Protein AF-A0A0N8KQG4-F1 (afdb_monomer)

Organism: NCBI:txid1392998

Structure (mmCIF, N/CA/C/O backbone):
data_AF-A0A0N8KQG4-F1
#
_entry.id   AF-A0A0N8KQG4-F1
#
loop_
_atom_site.group_PDB
_atom_site.id
_atom_site.type_symbol
_atom_site.label_atom_id
_atom_site.label_alt_id
_atom_site.label_comp_id
_atom_site.label_asym_id
_atom_site.label_entity_id
_atom_site.label_seq_id
_atom_site.pdbx_PDB_ins_code
_atom_site.Cartn_x
_atom_site.Cartn_y
_atom_site.Cartn_z
_atom_site.occupancy
_atom_site.B_iso_or_equiv
_atom_site.auth_seq_id
_atom_site.auth_comp_id
_atom_site.auth_asym_id
_atom_site.auth_atom_id
_atom_site.pdbx_PDB_model_num
ATOM 1 N N . MET A 1 1 ? -20.363 3.056 -16.229 1.00 32.56 1 MET A N 1
ATOM 2 C CA . MET A 1 1 ? -19.566 2.960 -14.991 1.00 32.56 1 MET A CA 1
ATOM 3 C C . MET A 1 1 ? -18.384 2.077 -15.332 1.00 32.56 1 MET A C 1
ATOM 5 O O . MET A 1 1 ? -18.621 0.945 -15.723 1.00 32.56 1 MET A O 1
ATOM 9 N N . GLN A 1 2 ? -17.164 2.621 -15.357 1.00 38.84 2 GLN A N 1
ATOM 10 C CA . GLN A 1 2 ? -15.963 1.790 -15.483 1.00 38.84 2 GLN A CA 1
ATOM 11 C C . GLN A 1 2 ? -15.865 0.965 -14.198 1.00 38.84 2 GLN A C 1
ATOM 13 O O . GLN A 1 2 ? -16.026 1.534 -13.117 1.00 38.84 2 GLN A O 1
ATOM 18 N N . ASP A 1 3 ? -15.701 -0.354 -14.315 1.00 45.41 3 ASP A N 1
ATOM 19 C CA . ASP A 1 3 ? -15.495 -1.233 -13.162 1.00 45.41 3 ASP A CA 1
ATOM 20 C C . ASP A 1 3 ? -14.372 -0.642 -12.304 1.00 45.41 3 ASP A C 1
ATOM 22 O O . ASP A 1 3 ? -13.261 -0.441 -12.791 1.00 45.41 3 ASP A O 1
ATOM 26 N N . GLY A 1 4 ? -14.674 -0.292 -11.051 1.00 52.97 4 GLY A N 1
ATOM 27 C CA . GLY A 1 4 ? -13.767 0.383 -10.113 1.00 52.97 4 GLY A CA 1
ATOM 28 C C . GLY A 1 4 ? -12.629 -0.511 -9.610 1.00 52.97 4 GLY A C 1
ATOM 29 O O . GLY A 1 4 ? -12.347 -0.545 -8.415 1.00 52.97 4 GLY A O 1
ATOM 30 N N . SER A 1 5 ? -12.013 -1.279 -10.504 1.00 56.34 5 SER A N 1
ATOM 31 C CA . SER A 1 5 ? -10.978 -2.269 -10.231 1.00 56.34 5 SER A CA 1
ATOM 32 C C . SER A 1 5 ? -9.906 -2.239 -11.309 1.00 56.34 5 SER A C 1
ATOM 34 O O . SER A 1 5 ? -10.218 -2.051 -12.484 1.00 56.34 5 SER A O 1
ATOM 36 N N . LEU A 1 6 ? -8.653 -2.488 -10.926 1.00 58.81 6 LEU A N 1
ATOM 37 C CA . LEU A 1 6 ? -7.559 -2.657 -11.877 1.00 58.81 6 LEU A CA 1
ATOM 38 C C . LEU A 1 6 ? -7.544 -4.111 -12.394 1.00 58.81 6 LEU A C 1
ATOM 40 O O . LEU A 1 6 ? -7.312 -5.019 -11.595 1.00 58.81 6 LEU A O 1
ATOM 44 N N . PRO A 1 7 ? -7.760 -4.380 -13.694 1.00 55.94 7 PRO A N 1
ATOM 45 C CA . PRO A 1 7 ? -7.739 -5.746 -14.213 1.00 55.94 7 PRO A CA 1
ATOM 46 C C . PRO A 1 7 ? -6.385 -6.423 -13.952 1.00 55.94 7 PRO A C 1
ATOM 48 O O . PRO A 1 7 ? -5.335 -5.906 -14.337 1.00 55.94 7 PRO A O 1
ATOM 51 N N . GLY A 1 8 ? -6.406 -7.585 -13.293 1.00 59.25 8 GLY A N 1
ATOM 52 C CA . GLY A 1 8 ? -5.201 -8.334 -12.909 1.00 59.25 8 GLY A CA 1
ATOM 53 C C . GLY A 1 8 ? -4.714 -8.101 -11.473 1.00 59.25 8 GLY A C 1
ATOM 54 O O . GLY A 1 8 ? -3.778 -8.777 -11.055 1.00 59.25 8 GLY A O 1
ATOM 55 N N . LEU A 1 9 ? -5.354 -7.208 -10.709 1.00 64.25 9 LEU A N 1
ATOM 56 C CA . LEU A 1 9 ? -5.218 -7.117 -9.253 1.00 64.25 9 LEU A CA 1
ATOM 57 C C . LEU A 1 9 ? -6.616 -7.156 -8.620 1.00 64.25 9 LEU A C 1
ATOM 59 O O . LEU A 1 9 ? -7.520 -6.461 -9.080 1.00 64.25 9 LEU A O 1
ATOM 63 N N . ASP A 1 10 ? -6.803 -7.924 -7.543 1.00 81.44 10 ASP A N 1
ATOM 64 C CA . ASP A 1 10 ? -8.083 -8.014 -6.818 1.00 81.44 10 ASP A CA 1
ATOM 65 C C . ASP A 1 10 ? -8.332 -6.775 -5.941 1.00 81.44 10 ASP A C 1
ATOM 67 O O . ASP A 1 10 ? -8.550 -6.860 -4.732 1.00 81.44 10 ASP A O 1
ATOM 71 N N . LEU A 1 11 ? -8.279 -5.597 -6.565 1.00 77.06 11 LEU A N 1
ATOM 72 C CA . LEU A 1 11 ? -8.423 -4.295 -5.933 1.00 77.06 11 LEU A CA 1
ATOM 73 C C . LEU A 1 11 ? -9.788 -3.683 -6.231 1.00 77.06 11 LEU A C 1
ATOM 75 O O . LEU A 1 11 ? -10.323 -3.786 -7.334 1.00 77.06 11 LEU A O 1
ATOM 79 N N . GLU A 1 12 ? -10.325 -3.005 -5.230 1.00 82.44 12 GLU A N 1
ATOM 80 C CA . GLU A 1 12 ? -11.459 -2.098 -5.327 1.00 82.44 12 GLU A CA 1
ATOM 81 C C . GLU A 1 12 ? -10.955 -0.690 -4.996 1.00 82.44 12 GLU A C 1
ATOM 83 O O . GLU A 1 12 ? -10.446 -0.454 -3.898 1.00 82.44 12 GLU A O 1
ATOM 88 N N . PHE A 1 13 ? -11.025 0.234 -5.957 1.00 74.44 13 PHE A N 1
ATOM 89 C CA . PHE A 1 13 ? -10.528 1.593 -5.762 1.00 74.44 13 PHE A CA 1
ATOM 90 C C . PHE A 1 13 ? -11.399 2.360 -4.775 1.00 74.44 13 PHE A C 1
ATOM 92 O O . PHE A 1 13 ? -12.620 2.430 -4.915 1.00 74.44 13 PHE A O 1
ATOM 99 N N . LEU A 1 14 ? -10.750 3.002 -3.809 1.00 74.12 14 LEU A N 1
ATOM 100 C CA . LEU A 1 14 ? -11.412 3.878 -2.857 1.00 74.12 14 LEU A CA 1
ATOM 101 C C . LEU A 1 14 ? -11.401 5.281 -3.484 1.00 74.12 14 LEU A C 1
ATOM 103 O O . LEU A 1 14 ? -10.407 6.000 -3.411 1.00 74.12 14 LEU A O 1
ATOM 107 N N . TYR A 1 15 ? -12.463 5.615 -4.229 1.00 55.97 15 TYR A N 1
ATOM 108 C CA . TYR A 1 15 ? -12.533 6.854 -5.013 1.00 55.97 15 TYR A CA 1
ATOM 109 C C . TYR A 1 15 ? -12.593 8.099 -4.111 1.00 55.97 15 TYR A C 1
ATOM 111 O O . TYR A 1 15 ? -13.424 8.180 -3.210 1.00 55.97 15 TYR A O 1
ATOM 119 N N . TYR A 1 16 ? -11.734 9.063 -4.458 1.00 44.34 16 TYR A N 1
ATOM 120 C CA . TYR A 1 16 ? -11.491 10.384 -3.875 1.00 44.34 16 TYR A CA 1
ATOM 121 C C . TYR A 1 16 ? -11.178 10.436 -2.387 1.00 44.34 16 TYR A C 1
ATOM 123 O O . TYR A 1 16 ? -11.975 10.094 -1.521 1.00 44.34 16 TYR A O 1
ATOM 131 N N . GLU A 1 17 ? -10.015 11.043 -2.151 1.00 41.47 17 GLU A N 1
ATOM 132 C CA . GLU A 1 17 ? -9.497 11.401 -0.852 1.00 41.47 17 GLU A CA 1
ATOM 133 C C . GLU A 1 17 ? -8.966 10.169 -0.107 1.00 41.47 17 GLU A C 1
ATOM 135 O O . GLU A 1 17 ? -9.695 9.417 0.539 1.00 41.47 17 GLU A O 1
ATOM 140 N N . THR A 1 18 ? -7.631 10.092 0.009 1.00 42.41 18 THR A N 1
ATOM 141 C CA . THR A 1 18 ? -7.057 9.748 1.325 1.00 42.41 18 THR A CA 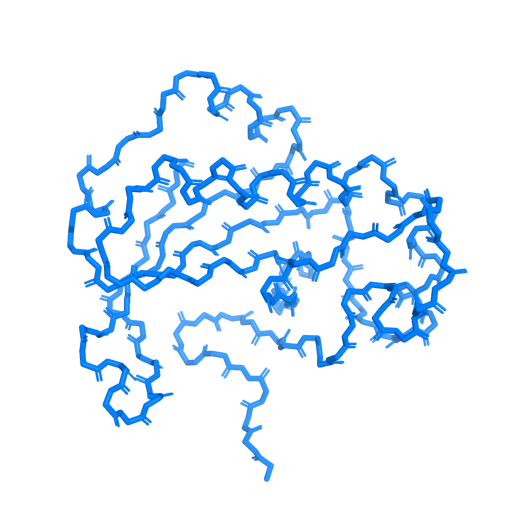1
ATOM 142 C C . THR A 1 18 ? -7.908 10.417 2.399 1.00 42.41 18 THR A C 1
ATOM 144 O O . THR A 1 18 ? -8.466 11.458 2.085 1.00 42.41 18 THR A O 1
ATOM 147 N N . PRO A 1 19 ? -8.056 9.914 3.630 1.00 41.66 19 PRO A N 1
ATOM 148 C CA . PRO A 1 19 ? -8.990 10.469 4.627 1.00 41.66 19 PRO A CA 1
ATOM 149 C C . PRO A 1 19 ? -8.921 11.993 4.985 1.00 41.66 19 PRO A C 1
ATOM 151 O O . PRO A 1 19 ? -9.351 12.378 6.067 1.00 41.66 19 PRO A O 1
ATOM 154 N N . VAL A 1 20 ? -8.394 12.874 4.129 1.00 40.75 20 VAL A N 1
ATOM 155 C CA . VAL A 1 20 ? -8.157 14.310 4.210 1.00 40.75 20 VAL A CA 1
ATOM 156 C C . VAL A 1 20 ? -8.416 15.095 2.894 1.00 40.75 20 VAL A C 1
ATOM 158 O O . VAL A 1 20 ? -8.198 16.305 2.860 1.00 40.75 20 VAL A O 1
ATOM 161 N N . GLY A 1 21 ? -8.827 14.471 1.793 1.00 28.97 21 GLY A N 1
ATOM 162 C CA . GLY A 1 21 ? -8.772 15.084 0.456 1.00 28.97 21 GLY A CA 1
ATOM 163 C C . GLY A 1 21 ? -9.776 16.200 0.100 1.00 28.97 21 GLY A C 1
ATOM 164 O O . GLY A 1 21 ? -9.839 16.561 -1.060 1.00 28.97 21 GLY A O 1
ATOM 165 N N . MET A 1 22 ? -10.512 16.803 1.033 1.00 27.61 22 MET A N 1
ATOM 166 C CA . MET A 1 22 ? -11.157 18.113 0.838 1.00 27.61 22 MET A CA 1
ATOM 167 C C . MET A 1 22 ? -10.929 19.031 2.035 1.00 27.61 22 MET A C 1
ATOM 169 O O . MET A 1 22 ? -11.766 19.858 2.392 1.00 27.61 22 MET A O 1
ATOM 173 N N . VAL A 1 23 ? -9.748 18.957 2.653 1.00 31.33 23 VAL A N 1
ATOM 174 C CA . VAL A 1 23 ? -9.335 19.970 3.627 1.00 31.33 23 VAL A CA 1
ATOM 175 C C . VAL A 1 23 ? -8.035 20.630 3.190 1.00 31.33 23 VAL A C 1
ATOM 177 O O . VAL A 1 23 ? -6.979 20.484 3.806 1.00 31.33 23 VAL A O 1
ATOM 180 N N . LYS A 1 24 ? -8.153 21.529 2.202 1.00 32.09 24 LYS A N 1
ATOM 181 C CA . LYS A 1 24 ? -7.416 22.794 2.311 1.00 32.09 24 LYS A CA 1
ATOM 182 C C . LYS A 1 24 ? -7.709 23.327 3.722 1.00 32.09 24 LYS A C 1
ATOM 184 O O . LYS A 1 24 ? -8.826 23.771 3.959 1.00 32.09 24 LYS A O 1
ATOM 189 N N . ARG A 1 25 ? -6.715 23.293 4.627 1.00 30.31 25 ARG A N 1
ATOM 190 C CA . ARG A 1 25 ? -6.704 23.835 6.016 1.00 30.31 25 ARG A CA 1
ATOM 191 C C . ARG A 1 25 ? -6.839 22.851 7.193 1.00 30.31 25 ARG A C 1
ATOM 193 O O . ARG A 1 25 ? -7.424 23.211 8.209 1.00 30.31 25 ARG A O 1
ATOM 200 N N . ASN A 1 26 ? -6.191 21.686 7.167 1.00 33.22 26 ASN A N 1
ATOM 201 C CA . ASN A 1 26 ? -5.753 21.093 8.439 1.00 33.22 26 ASN A CA 1
ATOM 202 C C . ASN A 1 26 ? -4.302 20.596 8.363 1.00 33.22 26 ASN A C 1
ATOM 204 O O . ASN A 1 26 ? -4.026 19.430 8.095 1.00 33.22 26 ASN A O 1
ATOM 208 N N . LYS A 1 27 ? -3.362 21.521 8.615 1.00 36.00 27 LYS A N 1
ATOM 209 C CA . LYS A 1 27 ? -1.900 21.296 8.624 1.00 36.00 27 LYS A CA 1
ATOM 210 C C . LYS A 1 27 ? -1.437 20.234 9.632 1.00 36.00 27 LYS A C 1
ATOM 212 O O . LYS A 1 27 ? -0.260 19.899 9.662 1.00 36.00 27 LYS A O 1
ATOM 217 N N . GLN A 1 28 ? -2.332 19.742 10.483 1.00 36.81 28 GLN A N 1
ATOM 218 C CA . GLN A 1 28 ? -1.985 18.844 11.573 1.00 36.81 28 GLN A CA 1
ATOM 219 C C . GLN A 1 28 ? -1.993 17.363 11.147 1.00 36.81 28 GLN A C 1
ATOM 221 O O . GLN A 1 28 ? -1.268 16.575 11.751 1.00 36.81 28 GLN A O 1
ATOM 226 N N . PHE A 1 29 ? -2.757 16.988 10.103 1.00 36.47 29 PHE A N 1
ATOM 227 C CA . PHE A 1 29 ? -2.993 15.577 9.740 1.00 36.47 29 PHE A CA 1
ATOM 228 C C . PHE A 1 29 ? -3.005 15.257 8.231 1.00 36.47 29 PHE A C 1
ATOM 230 O O . PHE A 1 29 ? -3.124 14.091 7.891 1.00 36.47 29 PHE A O 1
ATOM 237 N N . GLY A 1 30 ? -2.871 16.221 7.314 1.00 35.59 30 GLY A N 1
ATOM 238 C CA . GLY A 1 30 ? -2.888 15.954 5.864 1.00 35.59 30 GLY A CA 1
ATOM 239 C C . GLY A 1 30 ? -1.513 15.684 5.251 1.00 35.59 30 GLY A C 1
ATOM 240 O O . GLY A 1 30 ? -0.553 16.381 5.572 1.00 35.59 30 GLY A O 1
ATOM 241 N N . ARG A 1 31 ? -1.423 14.718 4.327 1.00 44.12 31 ARG A N 1
ATOM 242 C CA . ARG A 1 31 ? -0.316 14.600 3.361 1.00 44.12 31 ARG A CA 1
ATOM 243 C C . ARG A 1 31 ? -0.908 14.609 1.948 1.00 44.12 31 ARG A C 1
ATOM 245 O O . ARG A 1 31 ? -1.868 13.894 1.689 1.00 44.12 31 ARG A O 1
ATOM 252 N N . GLU A 1 32 ? -0.360 15.447 1.072 1.00 45.69 32 GLU A N 1
ATOM 253 C CA . GLU A 1 32 ? -0.989 15.878 -0.190 1.00 45.69 32 GLU A CA 1
ATOM 254 C C . GLU A 1 32 ? -0.848 14.900 -1.381 1.00 45.69 32 GLU A C 1
ATOM 256 O O . GLU A 1 32 ? -1.393 15.191 -2.440 1.00 45.69 32 GLU A O 1
ATOM 261 N N . HIS A 1 33 ? -0.159 13.754 -1.255 1.00 59.62 33 HIS A N 1
ATOM 262 C CA . HIS A 1 33 ? 0.351 13.036 -2.443 1.00 59.62 33 HIS A CA 1
ATOM 263 C C . HIS A 1 33 ? 0.308 11.494 -2.403 1.00 59.62 33 HIS A C 1
ATOM 265 O O . HIS A 1 33 ? 1.189 10.864 -2.973 1.00 59.62 33 HIS A O 1
ATOM 271 N N . ILE A 1 34 ? -0.663 10.846 -1.745 1.00 63.72 34 ILE A N 1
ATOM 272 C CA . ILE A 1 34 ? -0.867 9.407 -2.029 1.00 63.72 34 ILE A CA 1
ATOM 273 C C . ILE A 1 34 ? -1.548 9.310 -3.392 1.00 63.72 34 ILE A C 1
ATOM 275 O O . ILE A 1 34 ? -2.659 9.822 -3.532 1.00 63.72 34 ILE A O 1
ATOM 279 N N . ASP A 1 35 ? -0.892 8.662 -4.355 1.00 63.75 35 ASP A N 1
ATOM 280 C CA . ASP A 1 35 ? -1.406 8.518 -5.719 1.00 63.75 35 ASP A CA 1
ATOM 281 C C . ASP A 1 35 ? -2.783 7.844 -5.721 1.00 63.75 35 ASP A C 1
ATOM 283 O O . ASP A 1 35 ? -3.747 8.394 -6.255 1.00 63.75 35 ASP A O 1
ATOM 287 N N . LEU A 1 36 ? -2.893 6.669 -5.092 1.00 75.50 36 LEU A N 1
ATOM 288 C CA . LEU A 1 36 ? -4.123 5.882 -5.051 1.00 75.50 36 LEU A CA 1
ATOM 289 C C . LEU A 1 36 ? -4.237 5.067 -3.753 1.00 75.50 36 LEU A C 1
ATOM 291 O O . LEU A 1 36 ? -3.262 4.497 -3.256 1.00 75.50 36 LEU A O 1
ATOM 295 N N . LEU A 1 37 ? -5.464 4.965 -3.238 1.00 84.50 37 LEU A N 1
ATOM 296 C CA . LEU A 1 37 ? -5.843 4.012 -2.197 1.00 84.50 37 LEU A CA 1
ATOM 297 C C . LEU A 1 37 ? -6.847 3.006 -2.751 1.00 84.50 37 LEU A C 1
ATOM 299 O O . LEU A 1 37 ? -7.781 3.354 -3.476 1.00 84.50 37 LEU A O 1
ATOM 303 N N . ALA A 1 38 ? -6.671 1.751 -2.366 1.00 87.00 38 ALA A N 1
ATOM 304 C CA . ALA A 1 38 ? -7.557 0.665 -2.739 1.00 87.00 38 ALA A CA 1
ATOM 305 C C . ALA A 1 38 ? -7.785 -0.283 -1.560 1.00 87.00 38 ALA A C 1
ATOM 307 O O . ALA A 1 38 ? -7.027 -0.304 -0.592 1.00 87.00 38 ALA A O 1
ATOM 308 N N . LYS A 1 39 ? -8.831 -1.094 -1.662 1.00 90.31 39 LYS A N 1
ATOM 309 C CA . LYS A 1 39 ? -9.061 -2.258 -0.811 1.00 90.31 39 LYS A CA 1
ATOM 310 C C . LYS A 1 39 ? -8.718 -3.514 -1.596 1.00 90.31 39 LYS A C 1
ATOM 312 O O . LYS A 1 39 ? -9.211 -3.689 -2.708 1.00 90.31 39 LYS A O 1
ATOM 317 N N . GLU A 1 40 ? -7.949 -4.422 -1.007 1.00 90.75 40 GLU A N 1
ATOM 318 C CA . GLU A 1 40 ? -7.850 -5.780 -1.543 1.00 90.75 40 GLU A CA 1
ATOM 319 C C . GLU A 1 40 ? -9.116 -6.570 -1.187 1.00 90.75 40 GLU A C 1
ATOM 321 O O . GLU A 1 40 ? -9.443 -6.738 -0.012 1.00 90.75 40 GLU A O 1
ATOM 326 N N . LYS A 1 41 ? -9.832 -7.074 -2.196 1.00 87.94 41 LYS A N 1
ATOM 327 C CA . LYS A 1 41 ? -11.165 -7.677 -2.035 1.00 87.94 41 LYS A CA 1
ATOM 328 C C . LYS A 1 41 ? -11.181 -8.874 -1.079 1.00 87.94 41 LYS A C 1
ATOM 330 O O . LYS A 1 41 ? -12.140 -9.038 -0.330 1.00 87.94 41 LYS A O 1
ATOM 335 N N . HIS A 1 42 ? -10.130 -9.696 -1.088 1.00 88.56 42 HIS A N 1
ATOM 336 C CA . HIS A 1 42 ? -10.072 -10.931 -0.300 1.00 88.56 42 HIS A CA 1
ATOM 337 C C . HIS A 1 42 ? -9.642 -10.711 1.153 1.00 88.56 42 HIS A C 1
ATOM 339 O O . HIS A 1 42 ? -10.327 -11.156 2.072 1.00 88.56 42 HIS A O 1
ATOM 345 N N . SER A 1 43 ? -8.514 -10.034 1.384 1.00 91.69 43 SER A N 1
ATOM 346 C CA . SER A 1 43 ? -7.987 -9.832 2.743 1.00 91.69 43 SER A CA 1
ATOM 347 C C . SER A 1 43 ? -8.588 -8.625 3.465 1.00 91.69 43 SER A C 1
ATOM 349 O O . SER A 1 43 ? -8.398 -8.491 4.681 1.00 91.69 43 SER A O 1
ATOM 351 N N . LYS A 1 44 ? -9.283 -7.757 2.713 1.00 93.56 44 LYS A N 1
ATOM 352 C CA . LYS A 1 44 ? -9.717 -6.412 3.109 1.00 93.56 44 LYS A CA 1
ATOM 353 C C . LYS A 1 44 ? -8.567 -5.468 3.462 1.00 93.56 44 LYS A C 1
ATOM 355 O O . LYS A 1 44 ? -8.803 -4.448 4.101 1.00 93.56 44 LYS A O 1
ATOM 360 N N . ALA A 1 45 ? -7.333 -5.780 3.068 1.00 93.94 45 ALA A N 1
ATOM 361 C CA . ALA A 1 45 ? -6.192 -4.918 3.345 1.00 93.94 45 ALA A CA 1
ATOM 362 C C . ALA A 1 45 ? -6.354 -3.537 2.696 1.00 93.94 45 ALA A C 1
ATOM 364 O O . ALA A 1 45 ? -6.870 -3.424 1.579 1.00 93.94 45 ALA A O 1
ATOM 3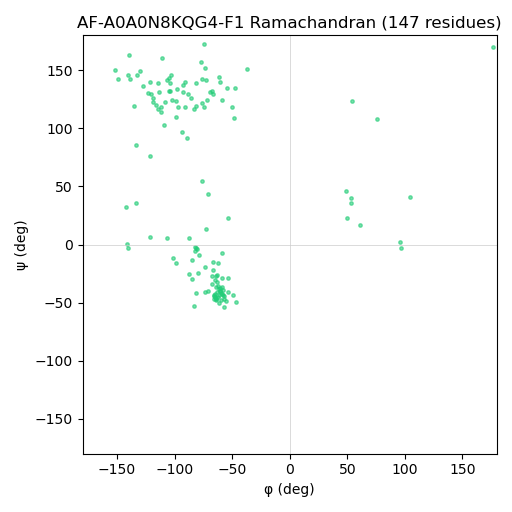65 N N . LEU A 1 46 ? -5.877 -2.502 3.390 1.00 92.19 46 LEU A N 1
ATOM 366 C CA . LEU A 1 46 ? -5.750 -1.165 2.824 1.00 92.19 46 LEU A CA 1
ATOM 367 C C . LEU A 1 46 ? -4.460 -1.096 2.001 1.00 92.19 46 LEU A C 1
ATOM 369 O O . LEU A 1 46 ? -3.358 -1.285 2.519 1.00 92.19 46 LEU A O 1
ATOM 373 N N . VAL A 1 47 ? -4.616 -0.823 0.713 1.00 90.88 47 VAL A N 1
ATOM 374 C CA . VAL A 1 47 ? -3.545 -0.856 -0.278 1.00 90.88 47 VAL A CA 1
ATOM 375 C C . VAL A 1 47 ? -3.204 0.564 -0.707 1.00 90.88 47 VAL A C 1
ATOM 377 O O . VAL A 1 47 ? -4.062 1.293 -1.204 1.00 90.88 47 VAL A O 1
ATOM 380 N N . VAL A 1 48 ? -1.943 0.945 -0.538 1.00 89.94 48 VAL A N 1
ATOM 381 C CA . VAL A 1 48 ? -1.347 2.115 -1.186 1.00 89.94 48 VAL A CA 1
ATOM 382 C C . VAL A 1 48 ? -0.854 1.675 -2.556 1.00 89.94 48 VAL A C 1
ATOM 384 O O . VAL A 1 48 ? -0.098 0.709 -2.652 1.00 89.94 48 VAL A O 1
ATOM 387 N N . VAL A 1 49 ? -1.269 2.368 -3.612 1.00 84.38 49 VAL A N 1
ATOM 388 C CA . VAL A 1 49 ? -0.764 2.122 -4.964 1.00 84.38 49 VAL A CA 1
ATOM 389 C C . VAL A 1 49 ? 0.054 3.333 -5.397 1.00 84.38 49 VAL A C 1
ATOM 391 O O . VAL A 1 49 ? -0.483 4.431 -5.472 1.00 84.38 49 VAL A O 1
ATOM 394 N N . GLU A 1 50 ? 1.342 3.121 -5.656 1.00 84.62 50 GLU A N 1
ATOM 395 C CA . GLU A 1 50 ? 2.282 4.127 -6.166 1.00 84.62 50 GLU A CA 1
ATOM 396 C C . GLU A 1 50 ? 2.486 3.887 -7.663 1.00 84.62 50 GLU A C 1
ATOM 398 O O . GLU A 1 50 ? 2.863 2.779 -8.059 1.00 84.62 50 GLU A O 1
ATOM 403 N N . VAL A 1 51 ? 2.252 4.896 -8.505 1.00 78.12 51 VAL A N 1
ATOM 404 C CA . VAL A 1 51 ? 2.335 4.734 -9.965 1.00 78.12 51 VAL A CA 1
ATOM 405 C C . VAL A 1 51 ? 3.517 5.516 -10.510 1.00 78.12 51 VAL A C 1
ATOM 407 O O . VAL A 1 51 ? 3.531 6.745 -10.516 1.00 78.12 51 VAL A O 1
ATOM 410 N N . LYS A 1 52 ? 4.508 4.805 -11.047 1.00 78.44 52 LYS A N 1
ATOM 411 C CA . LYS A 1 52 ? 5.706 5.429 -11.602 1.00 78.44 52 LYS A CA 1
ATOM 412 C C . LYS A 1 52 ? 5.648 5.581 -13.108 1.00 78.44 52 LYS A C 1
ATOM 414 O O . LYS A 1 52 ? 5.345 4.655 -13.866 1.00 78.44 52 LYS A O 1
ATOM 419 N N . LYS A 1 53 ? 6.027 6.779 -13.549 1.00 68.88 53 LYS A N 1
ATOM 420 C CA . LYS A 1 53 ? 6.362 7.046 -14.946 1.00 68.88 53 LYS A CA 1
ATOM 421 C C . LYS A 1 53 ? 7.760 6.487 -15.232 1.00 68.88 53 LYS A C 1
ATOM 423 O O . LYS A 1 53 ? 8.555 6.243 -14.330 1.00 68.88 53 LYS A O 1
ATOM 428 N N . LYS A 1 54 ? 8.028 6.217 -16.508 1.00 67.88 54 LYS A N 1
ATOM 429 C CA . LYS A 1 54 ? 9.267 5.587 -16.986 1.00 67.88 54 LYS A CA 1
ATOM 430 C C . LYS A 1 54 ? 10.523 6.242 -16.379 1.00 67.88 54 LYS A C 1
ATOM 432 O O . LYS A 1 54 ? 10.649 7.460 -16.442 1.00 67.88 54 LYS A O 1
ATOM 437 N N . GLY A 1 55 ? 11.472 5.422 -15.920 1.00 62.62 55 GLY A N 1
ATOM 438 C CA . GLY A 1 55 ? 12.826 5.857 -15.555 1.00 62.62 55 GLY A CA 1
ATOM 439 C C . GLY A 1 55 ? 13.064 6.169 -14.076 1.00 62.62 55 GLY A C 1
ATOM 440 O O . GLY A 1 55 ? 14.177 6.558 -13.740 1.00 62.62 55 GLY A O 1
ATOM 441 N N . GLU A 1 56 ? 12.071 5.995 -13.198 1.00 66.81 56 GLU A N 1
ATOM 442 C CA . GLU A 1 56 ? 12.310 6.026 -11.749 1.00 66.81 56 GLU A CA 1
ATOM 443 C C . GLU A 1 56 ? 12.845 4.686 -11.236 1.00 66.81 56 GLU A C 1
ATOM 445 O O . GLU A 1 56 ? 12.380 3.615 -11.638 1.00 66.81 56 GLU A O 1
ATOM 450 N N . ASP A 1 57 ? 13.819 4.753 -10.326 1.00 75.81 57 ASP A N 1
ATOM 451 C CA . ASP A 1 57 ? 14.378 3.571 -9.689 1.00 75.81 57 ASP A CA 1
ATOM 452 C C . ASP A 1 57 ? 13.387 2.962 -8.678 1.00 75.81 57 ASP A C 1
ATOM 454 O O . ASP A 1 57 ? 12.667 3.660 -7.956 1.00 75.81 57 ASP A O 1
ATOM 458 N N . MET A 1 58 ? 13.344 1.626 -8.631 1.00 78.94 58 MET A N 1
ATOM 459 C CA . MET A 1 58 ? 12.457 0.867 -7.739 1.00 78.94 58 MET A CA 1
ATOM 460 C C . MET A 1 58 ? 12.601 1.295 -6.280 1.00 78.94 58 MET A C 1
ATOM 462 O O . MET A 1 58 ? 11.618 1.338 -5.545 1.00 78.94 58 MET A O 1
ATOM 466 N N . TYR A 1 59 ? 13.835 1.538 -5.847 1.00 82.12 59 TYR A N 1
ATOM 467 C CA . TYR A 1 59 ? 14.125 1.812 -4.452 1.00 82.12 59 TYR A CA 1
ATOM 468 C C . TYR A 1 59 ? 13.453 3.117 -4.017 1.00 82.12 59 TYR A C 1
ATOM 470 O O . TYR A 1 59 ? 12.722 3.122 -3.028 1.00 82.12 59 TYR A O 1
ATOM 478 N N . SER A 1 60 ? 13.596 4.181 -4.805 1.00 82.25 60 SER A N 1
ATOM 479 C CA . SER A 1 60 ? 12.923 5.462 -4.594 1.00 82.25 60 SER A CA 1
ATOM 480 C C . SER A 1 60 ? 11.403 5.310 -4.611 1.00 82.25 60 SER A C 1
ATOM 482 O O . SER A 1 60 ? 10.724 5.864 -3.746 1.00 82.25 60 SER A O 1
ATOM 484 N N . ALA A 1 61 ? 10.860 4.506 -5.531 1.00 84.19 61 ALA A N 1
ATOM 485 C CA . ALA A 1 61 ? 9.423 4.258 -5.612 1.00 84.19 61 ALA A CA 1
ATOM 486 C C . ALA A 1 61 ? 8.871 3.539 -4.371 1.00 84.19 61 ALA A C 1
ATOM 488 O O . ALA A 1 61 ? 7.865 3.956 -3.796 1.00 84.19 61 ALA A O 1
ATOM 489 N N . VAL A 1 62 ? 9.556 2.486 -3.920 1.00 87.88 62 VAL A N 1
ATOM 490 C CA . VAL A 1 62 ? 9.184 1.746 -2.710 1.00 87.88 62 VAL A CA 1
ATOM 491 C C . VAL A 1 62 ? 9.348 2.623 -1.476 1.00 87.88 62 VAL A C 1
ATOM 493 O O . VAL A 1 62 ? 8.453 2.654 -0.637 1.00 87.88 62 VAL A O 1
ATOM 496 N N . PHE A 1 63 ? 10.438 3.381 -1.370 1.00 87.00 63 PHE A N 1
ATOM 497 C CA . PHE A 1 63 ? 10.678 4.278 -0.243 1.00 87.00 63 PHE A CA 1
ATOM 498 C C . PHE A 1 63 ? 9.597 5.362 -0.134 1.00 87.00 63 PHE A C 1
ATOM 500 O O . PHE A 1 63 ? 9.064 5.615 0.950 1.00 87.00 63 PHE A O 1
ATOM 507 N N . GLN A 1 64 ? 9.210 5.960 -1.264 1.00 84.38 64 GLN A N 1
ATOM 508 C CA . GLN A 1 64 ? 8.115 6.924 -1.320 1.00 84.38 64 GLN A CA 1
ATOM 509 C C . GLN A 1 64 ? 6.791 6.286 -0.887 1.00 84.38 64 GLN A C 1
ATOM 511 O O . GLN A 1 64 ? 6.138 6.809 0.022 1.00 84.38 64 GLN A O 1
ATOM 516 N N . GLY A 1 65 ? 6.441 5.127 -1.450 1.00 88.44 65 GLY A N 1
ATOM 517 C CA . GLY A 1 65 ? 5.241 4.380 -1.074 1.00 88.44 65 GLY A CA 1
ATOM 518 C C . GLY A 1 65 ? 5.208 4.009 0.414 1.00 88.44 65 GLY A C 1
ATOM 519 O O . GLY A 1 65 ? 4.202 4.213 1.096 1.00 88.44 65 GLY A O 1
ATOM 520 N N . LEU A 1 66 ? 6.332 3.542 0.967 1.00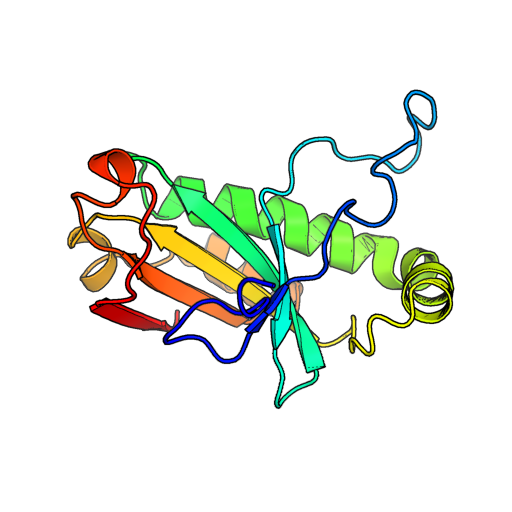 90.81 66 LEU A N 1
ATOM 521 C CA . LEU A 1 66 ? 6.458 3.208 2.387 1.00 90.81 66 LEU A CA 1
ATOM 522 C C . LEU A 1 66 ? 6.318 4.432 3.287 1.00 90.81 66 LEU A C 1
ATOM 524 O O . LEU A 1 66 ? 5.784 4.310 4.387 1.00 90.81 66 LEU A O 1
ATOM 528 N N . SER A 1 67 ? 6.707 5.621 2.826 1.00 88.69 67 SER A N 1
ATOM 529 C CA . SER A 1 67 ? 6.470 6.856 3.579 1.00 88.69 67 SER A CA 1
ATOM 530 C C . SER A 1 67 ? 4.971 7.158 3.774 1.00 88.69 67 SER A C 1
ATOM 532 O O . SER A 1 67 ? 4.584 7.803 4.758 1.00 88.69 67 SER A O 1
ATOM 534 N N . TYR A 1 68 ? 4.111 6.677 2.869 1.00 86.81 68 TYR A N 1
ATOM 535 C CA . TYR A 1 68 ? 2.653 6.769 2.988 1.00 86.81 68 TYR A CA 1
ATOM 536 C C . TYR A 1 68 ? 2.084 5.680 3.892 1.00 86.81 68 TYR A C 1
ATOM 538 O O . TYR A 1 68 ? 1.247 5.969 4.751 1.00 86.81 68 TYR A O 1
ATOM 546 N N . VAL A 1 69 ? 2.588 4.452 3.762 1.00 90.81 69 VAL A N 1
ATOM 547 C CA . VAL A 1 69 ? 2.254 3.341 4.663 1.00 90.81 69 VAL A CA 1
ATOM 548 C C . VAL A 1 69 ? 2.622 3.683 6.108 1.00 90.81 69 VAL A C 1
ATOM 550 O O . VAL A 1 69 ? 1.823 3.464 7.012 1.00 90.81 69 VAL A O 1
ATOM 553 N N . GLU A 1 70 ? 3.787 4.285 6.345 1.00 91.00 70 GLU A N 1
ATOM 554 C CA . GLU A 1 70 ? 4.212 4.726 7.676 1.00 91.00 70 GLU A CA 1
ATOM 555 C C . GLU A 1 70 ? 3.250 5.757 8.270 1.00 91.00 70 GLU A C 1
ATOM 557 O O . GLU A 1 70 ? 2.924 5.702 9.459 1.00 91.00 70 GLU A O 1
ATOM 562 N N . TRP A 1 71 ? 2.749 6.682 7.449 1.00 87.44 71 TRP A N 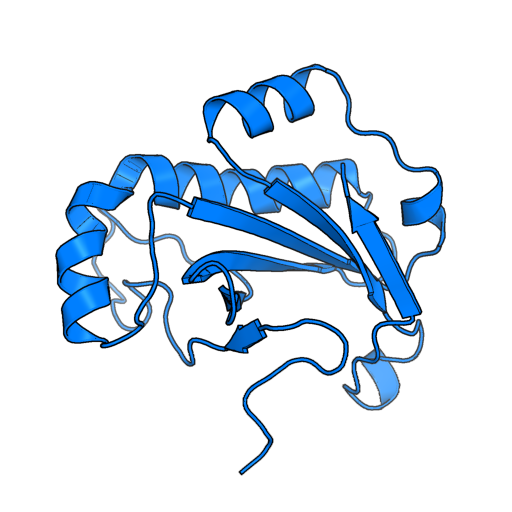1
ATOM 563 C CA . TRP A 1 71 ? 1.737 7.636 7.885 1.00 87.44 71 TRP A CA 1
ATOM 564 C C . TRP A 1 71 ? 0.427 6.925 8.263 1.00 87.44 71 TRP A C 1
ATOM 566 O O . TRP A 1 71 ? -0.099 7.174 9.351 1.00 87.44 71 TRP A O 1
ATOM 576 N N . LEU A 1 72 ? -0.059 5.998 7.427 1.00 88.50 72 LEU A N 1
ATOM 577 C CA . LEU A 1 72 ? -1.250 5.191 7.726 1.00 88.50 72 LEU A CA 1
ATOM 578 C C . LEU A 1 72 ? -1.074 4.416 9.033 1.00 88.50 72 LEU A C 1
ATOM 580 O O . LEU A 1 72 ? -1.932 4.486 9.909 1.00 88.50 72 LEU A O 1
ATOM 584 N N . PHE A 1 73 ? 0.075 3.763 9.205 1.00 90.62 73 PHE A N 1
ATOM 585 C CA . PHE A 1 73 ? 0.423 3.016 10.408 1.00 90.62 73 PHE A CA 1
ATOM 586 C C . PHE A 1 73 ? 0.425 3.907 11.656 1.00 90.62 73 PHE A C 1
ATOM 588 O O . PHE A 1 73 ? -0.184 3.568 12.671 1.00 90.62 73 PHE A O 1
ATOM 595 N N . LYS A 1 74 ? 1.063 5.082 11.580 1.00 88.50 74 LYS A N 1
ATOM 596 C CA . LYS A 1 74 ? 1.166 6.033 12.695 1.00 88.50 74 LYS A CA 1
ATOM 597 C C . LYS A 1 74 ? -0.189 6.596 13.122 1.00 88.50 74 LYS A C 1
ATOM 599 O O . LYS A 1 74 ? -0.398 6.848 14.309 1.00 88.50 74 LYS A O 1
ATOM 604 N N . TYR A 1 75 ? -1.094 6.829 12.173 1.00 86.56 75 TYR A N 1
ATOM 605 C CA . TYR A 1 75 ? -2.373 7.495 12.430 1.00 86.56 75 TYR A CA 1
ATOM 606 C C . TYR A 1 75 ? -3.585 6.560 12.409 1.00 86.56 75 TYR A C 1
ATOM 608 O O . TYR A 1 75 ? -4.703 7.043 12.584 1.00 86.56 75 TYR A O 1
ATOM 616 N N . LYS A 1 76 ? -3.394 5.242 12.274 1.00 87.62 76 LYS A N 1
ATOM 617 C CA . LYS A 1 76 ? -4.476 4.264 12.082 1.00 87.62 76 LYS A CA 1
ATOM 618 C C . LYS A 1 76 ? -5.638 4.394 13.063 1.00 87.62 76 LYS A C 1
ATOM 620 O O . LYS A 1 76 ? -6.788 4.421 12.637 1.00 87.62 76 LYS A O 1
ATOM 625 N N . GLU A 1 77 ? -5.364 4.597 14.352 1.00 88.00 77 GLU A N 1
ATOM 626 C CA . GLU A 1 77 ? -6.413 4.741 15.374 1.00 88.00 77 GLU A CA 1
ATOM 627 C C . GLU A 1 77 ? -7.301 5.971 15.143 1.00 88.00 77 GLU A C 1
ATOM 629 O O . GLU A 1 77 ? -8.500 5.940 15.401 1.00 88.00 77 GLU A O 1
ATOM 634 N N . ARG A 1 78 ? -6.736 7.049 14.590 1.00 84.31 78 ARG A N 1
ATOM 635 C CA . ARG A 1 78 ? -7.487 8.262 14.231 1.00 84.31 78 ARG A CA 1
ATOM 636 C C . ARG A 1 78 ? -8.239 8.110 12.912 1.00 84.31 78 ARG A C 1
ATOM 638 O O . ARG A 1 78 ? -9.218 8.815 12.692 1.00 84.31 78 ARG A O 1
ATOM 645 N N . LEU A 1 79 ? -7.783 7.213 12.039 1.00 83.56 79 LEU A N 1
ATOM 646 C CA . LEU A 1 79 ? -8.379 6.957 10.728 1.00 83.56 79 LEU A CA 1
ATOM 647 C C . LEU A 1 79 ? -9.544 5.966 10.791 1.00 83.56 79 LEU A C 1
ATOM 649 O O . LEU A 1 79 ? -10.475 6.095 9.998 1.00 83.56 79 LEU A O 1
ATOM 653 N N . LYS A 1 80 ? -9.539 5.030 11.752 1.00 86.81 80 LYS A N 1
ATOM 654 C CA . LYS A 1 80 ? -10.600 4.024 11.947 1.00 86.81 80 LYS A CA 1
ATOM 655 C C . LYS A 1 80 ? -12.023 4.616 11.905 1.00 86.81 80 LYS A C 1
ATOM 657 O O . LYS A 1 80 ? -12.826 4.119 11.116 1.00 86.81 80 LYS A O 1
ATOM 662 N N . PRO A 1 81 ? -12.360 5.701 12.636 1.00 83.62 81 PRO A N 1
ATOM 663 C CA . PRO A 1 81 ? -13.703 6.284 12.566 1.00 83.62 81 PRO A CA 1
ATOM 664 C C . PRO A 1 81 ? -14.067 6.789 11.166 1.00 83.62 81 PRO A C 1
ATOM 666 O O . PRO A 1 81 ? -15.202 6.628 10.724 1.00 83.62 81 PRO A O 1
ATOM 669 N N . ARG A 1 82 ? -13.104 7.379 10.448 1.00 80.88 82 ARG A N 1
ATOM 670 C CA . ARG A 1 82 ? -13.324 7.915 9.100 1.00 80.88 82 ARG A CA 1
ATOM 671 C C . ARG A 1 82 ? -13.518 6.800 8.075 1.00 80.88 82 ARG A C 1
ATOM 673 O O . ARG A 1 82 ? -14.402 6.912 7.235 1.00 80.88 82 ARG A O 1
ATOM 680 N N . ILE A 1 83 ? -12.755 5.715 8.190 1.00 84.94 83 ILE A N 1
ATOM 681 C CA . ILE A 1 83 ? -12.916 4.498 7.380 1.00 84.94 83 ILE A CA 1
ATOM 682 C C . ILE A 1 83 ? -14.331 3.925 7.515 1.00 84.94 83 ILE A C 1
ATOM 684 O O . ILE A 1 83 ? -14.955 3.592 6.509 1.00 84.94 83 ILE A O 1
ATOM 688 N N . VAL A 1 84 ? -14.854 3.860 8.744 1.00 86.25 84 VAL A N 1
ATOM 689 C CA . VAL A 1 84 ? -16.222 3.386 9.009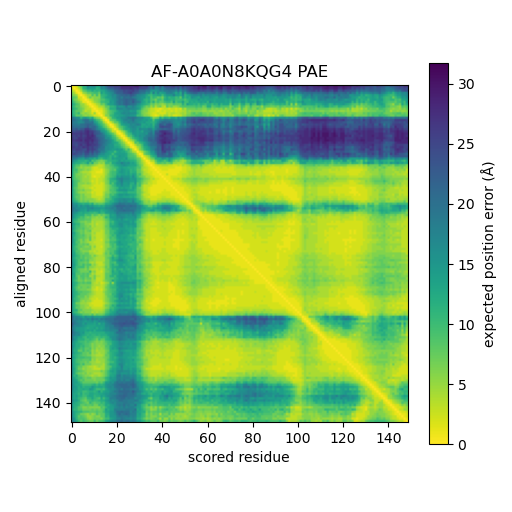 1.00 86.25 84 VAL A CA 1
ATOM 690 C C . VAL A 1 84 ? -17.258 4.332 8.402 1.00 86.25 84 VAL A C 1
ATOM 692 O O . VAL A 1 84 ? -18.163 3.874 7.713 1.00 86.25 84 VAL A O 1
ATOM 695 N N . GLN A 1 85 ? -17.111 5.648 8.595 1.00 80.69 85 GLN A N 1
ATOM 696 C CA . GLN A 1 85 ? -18.019 6.648 8.009 1.00 80.69 85 GLN A CA 1
ATOM 697 C C . GLN A 1 85 ? -18.088 6.562 6.482 1.00 80.69 85 GLN A C 1
ATOM 699 O O . GLN A 1 85 ? -19.156 6.734 5.904 1.00 80.69 85 GLN A O 1
ATOM 704 N N . LEU A 1 86 ? -16.948 6.310 5.838 1.00 81.44 86 LEU A N 1
ATOM 705 C CA . LEU A 1 86 ? -16.855 6.178 4.388 1.00 81.44 86 LEU A CA 1
ATOM 706 C C . LEU A 1 86 ? -17.269 4.790 3.881 1.00 81.44 86 LEU A C 1
ATOM 708 O O . LEU A 1 86 ? -17.291 4.576 2.674 1.00 81.44 86 LEU A O 1
ATOM 712 N N . SER A 1 87 ? -17.600 3.852 4.778 1.00 85.06 87 SER A N 1
ATOM 713 C CA . SER A 1 87 ? -17.974 2.472 4.438 1.00 85.06 87 SER A CA 1
ATOM 714 C C . SER A 1 87 ? -16.943 1.767 3.551 1.00 85.06 87 SER A C 1
ATOM 716 O O . SER A 1 87 ? -17.297 0.963 2.694 1.00 85.06 87 SER A O 1
ATOM 718 N N . TRP A 1 88 ? -15.652 2.054 3.760 1.00 86.06 88 TRP A N 1
ATOM 719 C CA . TRP A 1 88 ? -14.577 1.480 2.943 1.00 86.06 88 TRP A CA 1
ATOM 720 C C . TRP A 1 88 ? -14.427 -0.036 3.120 1.00 86.06 88 TRP A C 1
ATOM 722 O O . TRP A 1 88 ? -13.889 -0.691 2.233 1.00 86.06 88 TRP A O 1
ATOM 732 N N . ASP A 1 89 ? -14.904 -0.597 4.240 1.00 90.19 89 ASP A N 1
ATOM 733 C CA . ASP A 1 89 ? -14.785 -2.028 4.570 1.00 90.19 89 ASP A CA 1
ATOM 734 C C . ASP A 1 89 ? -13.330 -2.538 4.484 1.00 90.19 89 ASP A C 1
ATOM 736 O O . ASP A 1 89 ? -13.057 -3.628 3.984 1.00 90.19 89 ASP A O 1
ATOM 740 N N . VAL A 1 90 ? -12.380 -1.718 4.949 1.00 91.56 90 VAL A N 1
ATOM 741 C CA . VAL A 1 90 ? -10.951 -2.060 5.016 1.00 91.56 90 VAL A CA 1
ATOM 742 C C . VAL A 1 90 ? -10.520 -2.409 6.435 1.00 91.56 90 VAL A C 1
ATOM 744 O O . VAL A 1 90 ? -10.962 -1.802 7.413 1.00 91.56 90 VAL A O 1
ATOM 747 N N . ASP A 1 91 ? -9.587 -3.344 6.531 1.00 93.06 91 ASP A N 1
ATOM 748 C CA . ASP A 1 91 ? -8.831 -3.665 7.731 1.00 93.06 91 ASP A CA 1
ATOM 749 C C . ASP A 1 91 ? -7.513 -2.876 7.715 1.00 93.06 91 ASP A C 1
ATOM 751 O O . ASP A 1 91 ? -6.540 -3.269 7.074 1.00 93.06 91 ASP A O 1
ATOM 755 N N . ILE A 1 92 ? -7.485 -1.728 8.401 1.00 89.81 92 ILE A N 1
ATOM 756 C CA . ILE A 1 92 ? -6.310 -0.837 8.433 1.00 89.81 92 ILE A CA 1
ATOM 757 C C . ILE A 1 92 ? -5.092 -1.455 9.141 1.00 89.81 92 ILE A C 1
ATOM 759 O O . ILE A 1 92 ? -3.981 -0.947 9.005 1.00 89.81 92 ILE A O 1
ATOM 763 N N . ASP A 1 93 ? -5.272 -2.541 9.896 1.00 92.50 93 ASP A N 1
ATOM 764 C CA . ASP A 1 93 ? -4.158 -3.261 10.515 1.00 92.50 93 ASP A CA 1
ATOM 765 C C . ASP A 1 93 ? -3.434 -4.185 9.509 1.00 92.50 93 ASP A C 1
ATOM 767 O O . ASP A 1 93 ? -2.333 -4.670 9.790 1.00 92.50 93 ASP A O 1
ATOM 771 N N . LYS A 1 94 ? -4.006 -4.361 8.308 1.00 94.69 94 LYS A N 1
ATOM 772 C CA . LYS A 1 94 ? -3.395 -5.025 7.152 1.00 94.69 94 LYS A CA 1
ATOM 773 C C . LYS A 1 94 ? -3.069 -3.992 6.078 1.00 94.69 94 LYS A C 1
ATOM 775 O O . LYS A 1 94 ? -3.950 -3.536 5.349 1.00 94.69 94 LYS A O 1
ATOM 780 N N . LEU A 1 95 ? -1.794 -3.634 5.969 1.00 94.81 95 LEU A N 1
ATOM 781 C CA . LEU A 1 95 ? -1.319 -2.658 4.991 1.00 94.81 95 LEU A CA 1
ATOM 782 C C . LEU A 1 95 ? -0.619 -3.364 3.832 1.00 94.81 95 LEU A C 1
ATOM 784 O O . LEU A 1 95 ? 0.152 -4.301 4.043 1.00 94.81 95 LEU A O 1
ATOM 788 N N . LYS A 1 96 ? -0.862 -2.891 2.610 1.00 95.12 96 LYS A N 1
ATOM 789 C CA . LYS A 1 96 ? -0.094 -3.294 1.430 1.00 95.12 96 LYS A CA 1
ATOM 790 C C . LYS A 1 96 ? 0.384 -2.079 0.651 1.00 95.12 96 LYS A C 1
ATOM 792 O O . LYS A 1 96 ? -0.296 -1.055 0.607 1.00 95.12 96 LYS A O 1
ATOM 797 N N . LEU A 1 97 ? 1.529 -2.215 0.000 1.00 93.19 97 LEU A N 1
ATOM 798 C CA . LEU A 1 97 ? 2.046 -1.284 -0.990 1.00 93.19 97 LEU A CA 1
ATOM 799 C C . LEU A 1 97 ? 2.192 -2.015 -2.321 1.00 93.19 97 LEU A C 1
ATOM 801 O O . LEU A 1 97 ? 2.881 -3.030 -2.402 1.00 93.19 97 LEU A O 1
ATOM 805 N N . ILE A 1 98 ? 1.592 -1.466 -3.370 1.00 89.44 98 ILE A N 1
ATOM 806 C CA . ILE A 1 98 ? 1.783 -1.928 -4.742 1.00 89.44 98 ILE A CA 1
ATOM 807 C C . ILE A 1 98 ? 2.445 -0.809 -5.535 1.00 89.44 98 ILE A C 1
ATOM 809 O O . ILE A 1 98 ? 1.885 0.274 -5.673 1.00 89.44 98 ILE A O 1
ATOM 813 N N . VAL A 1 99 ? 3.624 -1.079 -6.085 1.00 87.31 99 VAL A N 1
ATOM 814 C CA . VAL A 1 99 ? 4.299 -0.168 -7.013 1.00 87.31 99 VAL A CA 1
ATOM 815 C C . VAL A 1 99 ? 3.995 -0.607 -8.444 1.00 87.31 99 VAL A C 1
ATOM 817 O O . VAL A 1 99 ? 4.339 -1.724 -8.838 1.00 87.31 99 VAL A O 1
ATOM 820 N N . LEU A 1 100 ? 3.349 0.266 -9.217 1.00 81.50 100 LEU A N 1
ATOM 821 C CA . LEU A 1 100 ? 3.041 0.068 -10.633 1.00 81.50 100 LEU A CA 1
ATOM 822 C C . LEU A 1 100 ? 4.064 0.791 -11.503 1.00 81.50 100 LEU A C 1
ATOM 824 O O . LEU A 1 100 ? 4.220 2.006 -11.389 1.00 81.50 100 LEU A O 1
ATOM 828 N N . ALA A 1 101 ? 4.740 0.066 -12.397 1.00 79.62 101 ALA A N 1
ATOM 829 C CA . ALA A 1 101 ? 5.739 0.672 -13.276 1.00 79.62 101 ALA A CA 1
ATOM 830 C C . ALA A 1 101 ? 5.911 -0.057 -14.622 1.00 79.62 101 ALA A C 1
ATOM 832 O O . ALA A 1 101 ? 5.729 -1.276 -14.700 1.00 79.62 101 ALA A O 1
ATOM 833 N N . PRO A 1 102 ? 6.278 0.671 -15.696 1.00 73.00 102 PRO A N 1
ATOM 834 C CA . PRO A 1 102 ? 6.442 0.112 -17.039 1.00 73.00 102 PRO A CA 1
ATOM 835 C C . PRO A 1 102 ? 7.780 -0.617 -17.275 1.00 73.00 102 PRO A C 1
ATOM 837 O O . PRO A 1 102 ? 8.016 -1.136 -18.372 1.00 73.00 102 PRO A O 1
ATOM 840 N N . ASP A 1 103 ? 8.702 -0.616 -16.304 1.00 68.94 103 ASP A N 1
ATOM 841 C CA . ASP A 1 103 ? 10.058 -1.135 -16.499 1.00 68.94 103 ASP A CA 1
ATOM 842 C C . ASP A 1 103 ? 10.210 -2.613 -16.097 1.00 68.94 103 ASP A C 1
ATOM 844 O O . ASP A 1 103 ? 9.742 -3.082 -15.063 1.00 68.94 103 ASP A O 1
ATOM 848 N N . THR A 1 104 ? 10.923 -3.356 -16.936 1.00 57.97 104 THR A N 1
ATOM 849 C CA . THR A 1 104 ? 11.297 -4.758 -16.752 1.00 57.97 104 THR A CA 1
ATOM 850 C C . THR A 1 104 ? 12.399 -4.956 -15.711 1.00 57.97 104 THR A C 1
ATOM 852 O O . THR A 1 104 ? 12.512 -6.060 -15.175 1.00 57.97 104 THR A O 1
ATOM 855 N N . GLU A 1 105 ? 13.169 -3.914 -15.374 1.00 61.78 105 GLU A N 1
ATOM 856 C CA . GLU A 1 105 ? 14.209 -3.968 -14.328 1.00 61.78 105 GLU A CA 1
ATOM 857 C C . GLU A 1 105 ? 13.643 -4.270 -12.924 1.00 61.78 105 GLU A C 1
ATOM 859 O O . GLU A 1 105 ? 14.349 -4.765 -12.042 1.00 61.78 105 GLU A O 1
ATOM 864 N N . PHE A 1 106 ? 12.327 -4.115 -12.742 1.00 65.69 106 PHE A N 1
ATOM 865 C CA . PHE A 1 106 ? 11.594 -4.499 -11.533 1.00 65.69 106 PHE A CA 1
ATOM 866 C C . PHE A 1 106 ? 11.751 -6.012 -11.221 1.00 65.69 106 PHE A C 1
ATOM 868 O O . PHE A 1 106 ? 11.772 -6.414 -10.050 1.00 65.69 106 PHE A O 1
ATOM 875 N N . LYS A 1 107 ? 11.955 -6.872 -12.243 1.00 61.25 107 LYS A N 1
ATOM 876 C CA . LYS A 1 107 ? 12.099 -8.334 -12.052 1.00 61.25 107 LYS A CA 1
ATOM 877 C C . LYS A 1 107 ? 13.376 -8.689 -11.312 1.00 61.25 107 LYS A C 1
ATOM 879 O O . LYS A 1 107 ? 13.374 -9.617 -10.502 1.00 61.25 107 LYS A O 1
ATOM 884 N N . THR A 1 108 ? 14.439 -7.932 -11.539 1.00 64.69 108 THR A N 1
ATOM 885 C CA . THR A 1 108 ? 15.757 -8.153 -10.937 1.00 64.69 108 THR A CA 1
ATOM 886 C C . THR A 1 108 ? 16.018 -7.259 -9.733 1.00 64.69 108 THR A C 1
ATOM 888 O O . THR A 1 108 ? 16.906 -7.576 -8.945 1.00 64.69 108 THR A O 1
ATOM 891 N N . ALA A 1 109 ? 15.226 -6.199 -9.547 1.00 70.12 109 ALA A N 1
ATOM 892 C CA . ALA A 1 109 ? 15.312 -5.327 -8.385 1.00 70.12 109 ALA A CA 1
ATOM 893 C C . ALA A 1 109 ? 15.208 -6.125 -7.074 1.00 70.12 109 ALA A C 1
ATOM 895 O O . ALA A 1 109 ? 14.364 -7.018 -6.924 1.00 70.12 109 ALA A O 1
ATOM 896 N N . ARG A 1 110 ? 16.087 -5.804 -6.127 1.00 73.44 110 ARG A N 1
ATOM 897 C CA . ARG A 1 110 ? 16.060 -6.307 -4.754 1.00 73.44 110 ARG A CA 1
ATOM 898 C C . ARG A 1 110 ? 15.954 -5.112 -3.824 1.00 73.44 110 ARG A C 1
ATOM 900 O O . ARG A 1 110 ? 16.600 -4.097 -4.074 1.00 73.44 110 ARG A O 1
ATOM 907 N N . LEU A 1 111 ? 15.145 -5.247 -2.782 1.00 79.19 111 LEU A N 1
ATOM 908 C CA . LEU A 1 111 ? 15.127 -4.279 -1.694 1.00 79.19 111 LEU A CA 1
ATOM 909 C C . LEU A 1 111 ? 16.361 -4.512 -0.828 1.00 79.19 111 LEU A C 1
ATOM 911 O O . LEU A 1 111 ? 16.794 -5.655 -0.648 1.00 79.19 111 LEU A O 1
ATOM 915 N N . ASP A 1 112 ? 16.947 -3.431 -0.332 1.00 83.56 112 ASP A N 1
ATOM 916 C CA . ASP A 1 112 ? 18.025 -3.539 0.637 1.00 83.56 112 ASP A CA 1
ATOM 917 C C . ASP A 1 112 ? 17.483 -3.939 2.021 1.00 83.56 112 ASP A C 1
ATOM 919 O O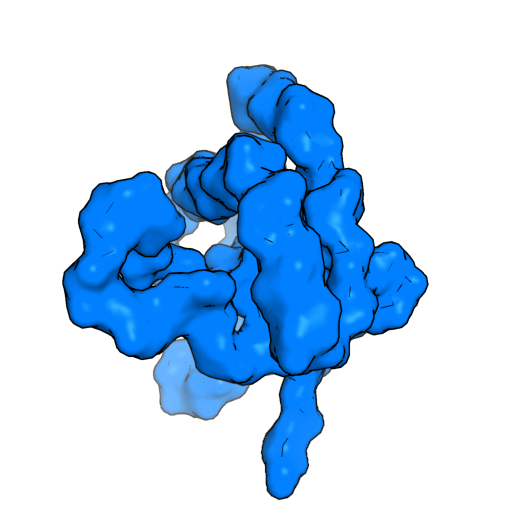 . ASP A 1 112 ? 16.274 -4.022 2.260 1.00 83.56 112 ASP A O 1
ATOM 923 N N . LEU A 1 113 ? 18.397 -4.217 2.950 1.00 85.50 113 LEU A N 1
ATOM 924 C CA . LEU A 1 113 ? 18.031 -4.628 4.305 1.00 85.50 113 LEU A CA 1
ATOM 925 C C . LEU A 1 113 ? 17.251 -3.541 5.056 1.00 85.50 113 LEU A C 1
ATOM 927 O O . LEU A 1 113 ? 16.336 -3.874 5.803 1.00 85.50 113 LEU A O 1
ATOM 931 N N . ALA A 1 114 ? 17.568 -2.262 4.836 1.00 85.44 114 ALA A N 1
ATOM 932 C CA . ALA A 1 114 ? 16.911 -1.154 5.524 1.00 85.44 114 ALA A CA 1
ATOM 933 C C . ALA A 1 114 ? 15.426 -1.056 5.143 1.00 85.44 114 ALA A C 1
ATOM 935 O O . ALA A 1 114 ? 14.562 -0.903 6.011 1.00 85.44 114 ALA A O 1
ATOM 936 N N . VAL A 1 115 ? 15.113 -1.216 3.856 1.00 85.44 115 VAL A N 1
ATOM 937 C CA . VAL A 1 115 ? 13.733 -1.251 3.368 1.00 85.44 115 VAL A CA 1
ATOM 938 C C . VAL A 1 115 ? 13.011 -2.486 3.897 1.00 85.44 115 VAL A C 1
ATOM 940 O O . VAL A 1 115 ? 11.897 -2.360 4.396 1.00 85.44 115 VAL A O 1
ATOM 943 N N . LEU A 1 116 ? 13.633 -3.669 3.873 1.00 87.12 116 LEU A N 1
ATOM 944 C CA . LEU A 1 116 ? 13.018 -4.891 4.413 1.00 87.12 116 LEU A CA 1
ATOM 945 C C . LEU A 1 116 ? 12.702 -4.778 5.915 1.00 87.12 116 LEU A C 1
ATOM 947 O O . LEU A 1 116 ? 11.635 -5.205 6.367 1.00 87.12 116 LEU A O 1
ATOM 951 N N . GLU A 1 117 ? 13.591 -4.164 6.697 1.00 89.25 117 GLU A N 1
ATOM 952 C CA . GLU A 1 117 ? 13.347 -3.874 8.113 1.00 89.25 117 GLU A CA 1
ATOM 953 C C . GLU A 1 117 ? 12.175 -2.905 8.304 1.00 89.25 117 GLU A C 1
ATOM 955 O O . GLU A 1 117 ? 11.335 -3.117 9.185 1.00 89.25 117 GLU A O 1
ATOM 960 N N . GLN A 1 118 ? 12.071 -1.875 7.460 1.00 89.75 118 GLN A N 1
ATOM 961 C CA . GLN A 1 118 ? 10.953 -0.936 7.486 1.00 89.75 118 GLN A CA 1
ATOM 962 C C . GLN A 1 118 ? 9.626 -1.624 7.132 1.00 89.75 118 GLN A C 1
ATOM 964 O O . GLN A 1 118 ? 8.643 -1.447 7.851 1.00 89.75 118 GLN A O 1
ATOM 969 N N . VAL A 1 119 ? 9.603 -2.455 6.088 1.00 91.00 119 VAL A N 1
ATOM 970 C CA . VAL A 1 119 ? 8.439 -3.256 5.674 1.00 91.00 119 VAL A CA 1
ATOM 971 C C . VAL A 1 119 ? 7.940 -4.123 6.830 1.00 91.00 119 VAL A C 1
ATOM 973 O O . VAL A 1 119 ? 6.759 -4.075 7.187 1.00 91.00 119 VAL A O 1
ATOM 976 N N . LYS A 1 120 ? 8.860 -4.836 7.491 1.00 91.75 120 LYS A N 1
ATOM 977 C CA . LYS A 1 120 ? 8.552 -5.668 8.659 1.00 91.75 120 LYS A CA 1
ATOM 978 C C . LYS A 1 120 ? 8.020 -4.843 9.832 1.00 91.75 120 LYS A C 1
ATOM 980 O O . LYS A 1 120 ? 7.034 -5.230 10.453 1.00 91.75 120 LYS A O 1
ATOM 985 N N . LYS A 1 121 ? 8.648 -3.702 10.136 1.00 92.75 121 LYS A N 1
ATOM 986 C CA . LYS A 1 121 ? 8.226 -2.799 11.222 1.00 92.75 121 LYS A CA 1
ATOM 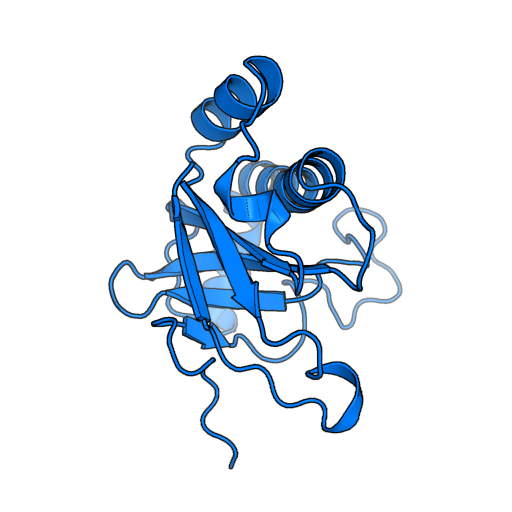987 C C . LYS A 1 121 ? 6.810 -2.263 11.008 1.00 92.75 121 LYS A C 1
ATOM 989 O O . LYS A 1 121 ? 6.070 -2.104 11.975 1.00 92.75 121 LYS A O 1
ATOM 994 N N . LEU A 1 122 ? 6.449 -1.975 9.760 1.00 92.06 122 LEU A N 1
ATOM 995 C CA . LEU A 1 122 ? 5.136 -1.450 9.389 1.00 92.06 122 LEU A CA 1
ATOM 996 C C . LEU A 1 122 ? 4.061 -2.536 9.251 1.00 92.06 122 LEU A C 1
ATOM 998 O O . LEU A 1 122 ? 2.900 -2.188 9.047 1.00 92.06 122 LEU A O 1
ATOM 1002 N N . ASN A 1 123 ? 4.426 -3.821 9.367 1.00 91.56 123 ASN A N 1
ATOM 1003 C CA . ASN A 1 123 ? 3.555 -4.957 9.053 1.00 91.56 123 ASN A CA 1
ATOM 1004 C C . ASN A 1 123 ? 2.885 -4.792 7.674 1.00 91.56 123 ASN A C 1
ATOM 1006 O O . ASN A 1 123 ? 1.670 -4.935 7.532 1.00 91.56 123 ASN A O 1
ATOM 1010 N N . CYS A 1 124 ? 3.687 -4.402 6.682 1.00 94.19 124 CYS A N 1
ATOM 1011 C CA . CYS A 1 124 ? 3.235 -4.109 5.329 1.00 94.19 124 CYS A CA 1
ATOM 1012 C C . CYS A 1 124 ? 3.667 -5.225 4.373 1.00 94.19 124 CYS A C 1
ATOM 1014 O O . CYS A 1 124 ? 4.781 -5.726 4.481 1.00 94.19 124 CYS A O 1
ATOM 1016 N N . GLU A 1 125 ? 2.819 -5.589 3.417 1.00 93.44 125 GLU A N 1
ATOM 1017 C CA . GLU A 1 125 ? 3.224 -6.395 2.261 1.00 93.44 125 GLU A CA 1
ATOM 1018 C C . GLU A 1 125 ? 3.603 -5.466 1.102 1.00 93.44 125 GLU A C 1
ATOM 1020 O O . GLU A 1 125 ? 2.841 -4.559 0.773 1.00 93.44 125 GLU A O 1
ATOM 1025 N N . VAL A 1 126 ? 4.758 -5.679 0.465 1.00 90.88 126 VAL A N 1
ATOM 1026 C CA . VAL A 1 126 ? 5.186 -4.873 -0.689 1.00 90.88 126 VAL A CA 1
ATOM 1027 C C . VAL A 1 126 ? 5.220 -5.726 -1.945 1.00 90.88 126 VAL A C 1
ATOM 1029 O O . VAL A 1 126 ? 5.814 -6.802 -1.976 1.00 90.88 126 VAL A O 1
ATOM 1032 N N . MET A 1 127 ? 4.611 -5.214 -3.009 1.00 89.50 127 MET A N 1
ATOM 1033 C CA . MET A 1 127 ? 4.558 -5.868 -4.308 1.00 89.50 127 MET A CA 1
ATOM 1034 C C . MET A 1 127 ? 4.926 -4.882 -5.415 1.00 89.50 127 MET A C 1
ATOM 1036 O O . MET A 1 127 ? 4.577 -3.704 -5.372 1.00 89.50 127 MET A O 1
ATOM 1040 N N . ALA A 1 128 ? 5.586 -5.385 -6.451 1.00 85.62 128 ALA A N 1
ATOM 1041 C CA . ALA A 1 128 ? 5.734 -4.697 -7.725 1.00 85.62 128 ALA A CA 1
ATOM 1042 C C . ALA A 1 128 ? 4.810 -5.333 -8.764 1.00 85.62 128 ALA A C 1
ATOM 1044 O O . ALA A 1 128 ? 4.828 -6.554 -8.945 1.00 85.62 128 ALA A O 1
ATOM 1045 N N . ALA A 1 129 ? 4.056 -4.512 -9.489 1.00 83.31 129 ALA A N 1
ATOM 1046 C CA . ALA A 1 129 ? 3.259 -4.943 -10.627 1.00 83.31 129 ALA A CA 1
ATOM 1047 C C . ALA A 1 129 ? 3.692 -4.203 -11.901 1.00 83.31 129 ALA A C 1
ATOM 1049 O O . ALA A 1 129 ? 3.842 -2.983 -11.944 1.00 83.31 129 ALA A O 1
ATOM 1050 N N . TYR A 1 130 ? 3.931 -4.987 -12.949 1.00 80.88 130 TYR A N 1
ATOM 1051 C CA . TYR A 1 130 ? 4.482 -4.505 -14.213 1.00 80.88 130 TYR A CA 1
ATOM 1052 C C . TYR A 1 130 ? 3.333 -4.065 -15.103 1.00 80.88 130 TYR A C 1
ATOM 1054 O O . TYR A 1 130 ? 2.406 -4.847 -15.313 1.00 80.88 130 TYR A O 1
ATOM 1062 N N . ILE A 1 131 ? 3.412 -2.861 -15.657 1.00 76.38 131 ILE A N 1
ATOM 1063 C CA . ILE A 1 131 ? 2.414 -2.338 -16.596 1.00 76.38 131 ILE A CA 1
ATOM 1064 C C . ILE A 1 131 ? 3.002 -2.226 -18.003 1.00 76.38 131 ILE A C 1
ATOM 1066 O O . ILE A 1 131 ? 4.219 -2.259 -18.188 1.00 76.38 131 ILE A O 1
ATOM 1070 N N . ASP A 1 132 ? 2.141 -2.149 -19.014 1.00 72.06 132 ASP A N 1
ATOM 1071 C CA . ASP A 1 132 ? 2.586 -1.968 -20.398 1.00 72.06 132 ASP A CA 1
ATOM 1072 C C . ASP A 1 132 ? 3.368 -0.654 -20.560 1.00 72.06 132 ASP A C 1
ATOM 1074 O O . ASP A 1 132 ? 2.974 0.360 -19.997 1.00 72.06 132 ASP A O 1
ATOM 1078 N N . ARG A 1 133 ? 4.457 -0.634 -21.339 1.00 68.88 133 ARG A N 1
ATOM 1079 C CA . ARG A 1 133 ? 5.264 0.582 -21.562 1.00 68.88 133 ARG A CA 1
ATOM 1080 C C . ARG A 1 133 ? 4.489 1.674 -22.289 1.00 68.88 133 ARG A C 1
ATOM 1082 O O . ARG A 1 133 ? 4.789 2.852 -22.102 1.00 68.88 133 ARG A O 1
ATOM 1089 N N . ASP A 1 134 ? 3.507 1.276 -23.088 1.00 67.75 134 ASP A N 1
ATOM 1090 C CA . ASP A 1 134 ? 2.680 2.172 -23.887 1.00 67.75 134 ASP A CA 1
ATOM 1091 C C . ASP A 1 134 ? 1.450 2.707 -23.135 1.00 67.75 134 ASP A C 1
ATOM 1093 O O . ASP A 1 134 ? 0.669 3.450 -23.723 1.00 67.75 134 ASP A O 1
ATOM 1097 N N . TRP A 1 135 ? 1.305 2.423 -21.830 1.00 67.38 135 TRP A N 1
ATOM 1098 C CA . TRP A 1 135 ? 0.159 2.874 -21.024 1.00 67.38 135 TRP A CA 1
ATOM 1099 C C . TRP A 1 135 ? -0.081 4.388 -21.092 1.00 67.38 135 TRP A C 1
ATOM 1101 O O . TRP A 1 135 ? -1.214 4.829 -20.981 1.00 67.38 135 TRP A O 1
ATOM 1111 N N . ILE A 1 136 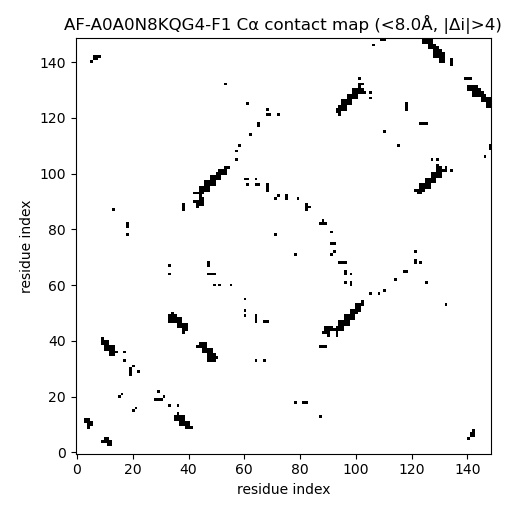? 0.968 5.189 -21.308 1.00 62.34 136 ILE A N 1
ATOM 1112 C CA . ILE A 1 136 ? 0.883 6.655 -21.405 1.00 62.34 136 ILE A CA 1
ATOM 1113 C C . ILE A 1 136 ? 0.115 7.103 -22.660 1.00 62.34 136 ILE A C 1
ATOM 1115 O O . ILE A 1 136 ? -0.442 8.195 -22.668 1.00 62.34 136 ILE A O 1
ATOM 1119 N N . LYS A 1 137 ? 0.099 6.296 -23.730 1.00 64.19 137 LYS A N 1
ATOM 1120 C CA . LYS A 1 137 ? -0.514 6.682 -25.011 1.00 64.19 137 LYS A CA 1
ATOM 1121 C C . LYS A 1 137 ? -2.037 6.674 -24.945 1.00 64.19 137 LYS A C 1
ATOM 1123 O O . LYS A 1 137 ? -2.662 7.596 -25.452 1.00 64.19 137 LYS A O 1
ATOM 1128 N N . ASP A 1 138 ? -2.589 5.660 -24.285 1.00 65.06 138 ASP A N 1
ATOM 1129 C CA . ASP A 1 138 ? -4.032 5.401 -24.253 1.00 65.06 138 ASP A CA 1
ATOM 1130 C C . ASP A 1 138 ? -4.604 5.414 -22.824 1.00 65.06 138 ASP A C 1
ATOM 1132 O O . ASP A 1 138 ? -5.749 5.022 -22.613 1.00 65.06 138 ASP A O 1
ATOM 1136 N N . GLU A 1 139 ? -3.783 5.789 -21.833 1.00 57.66 139 GLU A N 1
ATOM 1137 C CA . GLU A 1 139 ? -4.066 5.722 -20.386 1.00 57.66 139 GLU A CA 1
ATOM 1138 C C . GLU A 1 139 ? -4.591 4.352 -19.921 1.00 57.66 139 GLU A C 1
ATOM 1140 O O . GLU A 1 139 ? -5.234 4.215 -18.880 1.00 57.66 139 GLU A O 1
ATOM 1145 N N . ASN A 1 140 ? -4.288 3.304 -20.690 1.00 61.91 140 ASN A N 1
ATOM 1146 C CA . ASN A 1 140 ? -4.785 1.962 -20.453 1.00 61.91 140 ASN A CA 1
ATOM 1147 C C .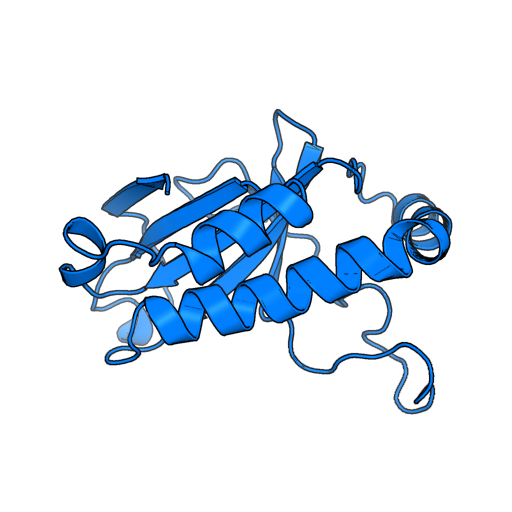 ASN A 1 140 ? -3.725 1.127 -19.732 1.00 61.91 140 ASN A C 1
ATOM 1149 O O . ASN A 1 140 ? -2.687 0.766 -20.294 1.00 61.91 140 ASN A O 1
ATOM 1153 N N . ILE A 1 141 ? -3.990 0.821 -18.464 1.00 65.62 141 ILE A N 1
ATOM 1154 C CA . ILE A 1 141 ? -3.104 0.012 -17.634 1.00 65.62 141 ILE A CA 1
ATOM 1155 C C . ILE A 1 141 ? -3.507 -1.457 -17.754 1.00 65.62 141 ILE A C 1
ATOM 1157 O O . ILE A 1 141 ? -4.593 -1.863 -17.353 1.00 65.62 141 ILE A O 1
ATOM 1161 N N . SER A 1 142 ? -2.586 -2.275 -18.259 1.00 67.00 142 SER A N 1
ATOM 1162 C CA . SER A 1 142 ? -2.688 -3.736 -18.233 1.00 67.00 142 SER A CA 1
ATOM 1163 C C . SER A 1 142 ? -1.531 -4.324 -17.437 1.00 67.00 142 SER A C 1
ATOM 1165 O O . SER A 1 142 ? -0.370 -4.100 -17.790 1.00 67.00 142 SER A O 1
ATOM 1167 N N . ILE A 1 143 ? -1.840 -5.104 -16.397 1.00 74.19 143 ILE A N 1
ATOM 1168 C CA . ILE A 1 143 ? -0.825 -5.800 -15.601 1.00 74.19 143 ILE A CA 1
ATOM 1169 C C . ILE A 1 143 ? -0.223 -6.950 -16.412 1.00 74.19 143 ILE A C 1
ATOM 1171 O O . ILE A 1 143 ? -0.929 -7.834 -16.894 1.00 74.19 143 ILE A O 1
ATOM 1175 N N . LYS A 1 144 ? 1.102 -6.950 -16.556 1.00 74.31 144 LYS A N 1
ATOM 1176 C CA . LYS A 1 144 ? 1.879 -7.972 -17.278 1.00 74.31 144 LYS A CA 1
ATOM 1177 C C . LYS A 1 144 ? 2.556 -8.980 -16.345 1.00 74.31 144 LYS A C 1
ATOM 1179 O O . LYS A 1 144 ? 3.083 -9.987 -16.809 1.00 74.31 144 LYS A O 1
ATOM 1184 N N . GLY A 1 145 ? 2.579 -8.711 -15.042 1.00 73.31 145 GLY A N 1
ATOM 1185 C CA . GLY A 1 145 ? 3.137 -9.600 -14.029 1.00 73.31 145 GLY A CA 1
ATOM 1186 C C . GLY A 1 145 ? 3.099 -8.978 -12.639 1.00 73.31 145 GLY A C 1
ATOM 1187 O O . GLY A 1 145 ? 2.845 -7.781 -12.499 1.00 73.31 145 GLY A O 1
ATOM 1188 N N . ILE A 1 146 ? 3.391 -9.787 -11.624 1.00 80.50 146 ILE A N 1
ATOM 1189 C CA . ILE A 1 146 ? 3.442 -9.371 -10.220 1.00 80.50 146 ILE A CA 1
ATOM 1190 C C . ILE A 1 146 ? 4.652 -10.037 -9.562 1.00 80.50 146 ILE A C 1
ATOM 1192 O O . ILE A 1 146 ? 4.977 -11.184 -9.872 1.00 80.50 146 ILE A O 1
ATOM 1196 N N . LYS A 1 147 ? 5.331 -9.316 -8.671 1.00 80.69 147 LYS A N 1
ATOM 1197 C CA . LYS A 1 147 ? 6.447 -9.819 -7.871 1.00 80.69 147 LYS A CA 1
ATOM 1198 C C . LYS A 1 147 ? 6.294 -9.357 -6.413 1.00 80.69 147 LYS A C 1
ATOM 1200 O O . LYS A 1 147 ? 6.305 -8.146 -6.194 1.00 80.69 147 LYS A O 1
ATOM 1205 N N . PRO A 1 148 ? 6.173 -10.274 -5.438 1.00 82.88 148 PRO A N 1
ATOM 1206 C CA . PRO A 1 148 ? 6.280 -9.925 -4.023 1.00 82.88 148 PRO A CA 1
ATOM 1207 C C . PRO A 1 148 ? 7.744 -9.647 -3.644 1.00 82.88 148 PRO A C 1
ATOM 1209 O O . PRO A 1 148 ? 8.658 -10.198 -4.273 1.00 82.88 148 PRO A O 1
ATOM 1212 N N . PHE A 1 149 ? 7.956 -8.806 -2.631 1.00 77.06 149 PHE A N 1
ATOM 1213 C CA . PHE A 1 149 ? 9.267 -8.545 -2.029 1.00 77.06 149 PHE A CA 1
ATOM 1214 C C . PHE A 1 149 ? 9.405 -9.138 -0.632 1.00 77.06 149 PHE A C 1
ATOM 1216 O O . PHE A 1 149 ? 8.402 -9.139 0.114 1.00 77.06 149 PHE A O 1
#

Sequence (149 aa):
MQDGSLPGLDLEFLYYETPVGMVKRNKQFGREHIDLLAKEKHSKALVVVEVKKKGEDMYSAVFQGLSYVEWLFKYKERLKPRIVQLSWDVDIDKLKLIVLAPDTEFKTARLDLAVLEQVKKLNCEVMAAYIDRDWIKDENISIKGIKPF

Secondary structure (DSSP, 8-state):
---SS-TTS-EEE--S-STTTT-TT-TTT--S---EEEEETTT-EEEEEEEPPTT--HHHHHHHHHHHHHHHHHHHHHHHHHHHHTT---EEEEEEEEEEES-GGGGT----HHHHHHHHHTTEEEEEEEE-TTHHHH----EEEEEE-

Radius of gyration: 15.18 Å; Cα contacts (8 Å, |Δi|>4): 245; chains: 1; bounding box: 38×35×40 Å

InterPro domains:
  IPR011856 tRNA endonuclease-like domain superfamily [G3DSA:3.40.1350.10] (9-111)

Nearest PDB structures (foldseek):
  3fzy-assembly2_B  TM=3.955E-01  e=1.611E+00  Vibrio cholerae
  3eeb-assembly2_B  TM=3.818E-01  e=5.162E+00  Vibrio cholerae
  8yja-assembly1_B  TM=3.796E-01  e=8.661E+00  Vibrio vulnificus MO6-24/O

Foldseek 3Di:
DPQQDAPPAQKRWPPADDLCRPDPDDPPQDDDDQPTWIARPVPLAIEGEQEDAPDDDPQVRLVVQLVVLVSLLVCVVVCVVSCVVSVRSHDSLEYEYEYEYQDPCLVVDDHDPVSVVSCVVSNYWYKYWHFHNCCVVVVRTDTPDMDTD

Solvent-accessible surface area (backbone atoms only — not comparable to full-atom values): 8862 Å² total; per-residue (Å²): 129,79,73,62,46,55,69,91,49,71,37,38,57,54,80,78,50,70,103,50,68,86,48,94,84,45,92,87,80,62,76,97,75,77,78,40,47,28,27,31,72,85,82,19,23,35,27,42,38,37,76,49,66,86,89,68,57,66,65,62,52,50,53,55,46,46,58,52,50,51,50,50,64,75,44,40,83,74,43,52,66,55,44,59,75,68,64,63,74,52,39,78,85,36,35,32,39,37,40,37,29,44,58,74,65,63,79,76,61,75,81,54,70,70,56,52,53,50,34,60,74,63,52,40,49,46,33,44,34,30,31,48,75,64,22,82,80,72,74,51,76,45,63,78,48,76,44,79,112

pLDDT: mean 74.4, std 18.03, range [27.61, 95.12]

Mean predicted aligned error: 8.99 Å